Protein AF-A0A972YV24-F1 (afdb_monomer_lite)

Secondary structure (DSSP, 8-state):
---PPPHHHHHHHHHHHHHHHHHHHS--HHHHHHHHHHHHHHHHSGGGGG-HHHHHHHHHHHHHHHHHHTT-

Radius of gyration: 12.5 Å; chains: 1; bounding box: 36×20×30 Å

Sequence (72 aa):
MCLTASKEFTYMEKWLVMLLTTYKNNPSSGLAQTICFYLNKLLQHDDINFCGEKRCDYIAMQRFWHWHARRA

Foldseek 3Di:
DQPPDDPVLVVLVVVLVVLVVCCVVPPDLVSLVVNLVSLVVNLPDPSLVSDVVVNVVSVVSNVVSVVVSVVD

pLDDT: mean 90.61, std 10.61, range [42.09, 98.06]

Structure (mmCIF, N/CA/C/O backbone):
data_AF-A0A972YV24-F1
#
_entry.id   AF-A0A972YV24-F1
#
loop_
_atom_site.group_PDB
_atom_site.id
_atom_site.type_symbol
_atom_site.label_atom_id
_atom_site.label_alt_id
_atom_site.label_comp_id
_atom_site.label_asym_id
_atom_site.label_entity_id
_atom_site.label_seq_id
_atom_site.pdbx_PDB_ins_code
_atom_site.Cartn_x
_atom_site.Cartn_y
_atom_site.Cartn_z
_atom_site.occupancy
_atom_site.B_iso_or_equiv
_atom_site.auth_seq_id
_atom_site.auth_comp_id
_atom_site.auth_asym_id
_atom_site.auth_atom_id
_atom_site.pdbx_PDB_model_num
ATOM 1 N N . MET A 1 1 ? 18.254 -4.060 -13.360 1.00 42.09 1 MET A N 1
ATOM 2 C CA . MET A 1 1 ? 18.442 -2.604 -13.191 1.00 42.09 1 MET A CA 1
ATOM 3 C C . MET A 1 1 ? 17.381 -2.134 -12.219 1.00 42.09 1 MET A C 1
ATOM 5 O O . MET A 1 1 ? 16.210 -2.289 -12.535 1.00 42.09 1 MET A O 1
ATOM 9 N N . CYS A 1 2 ? 17.754 -1.644 -11.036 1.00 50.91 2 CYS A N 1
ATOM 10 C CA . CYS A 1 2 ? 16.787 -0.997 -10.151 1.00 50.91 2 CYS A CA 1
ATOM 11 C C . CYS A 1 2 ? 16.459 0.366 -10.758 1.00 50.91 2 CYS A C 1
ATOM 13 O O . CYS A 1 2 ? 17.180 1.335 -10.530 1.00 50.91 2 CYS A O 1
ATOM 15 N N . LEU A 1 3 ? 15.429 0.413 -11.603 1.00 63.62 3 LEU A N 1
ATOM 16 C CA . LEU A 1 3 ? 14.842 1.677 -12.016 1.00 63.62 3 LEU A CA 1
ATOM 17 C C . LEU A 1 3 ? 14.307 2.325 -10.741 1.00 63.62 3 LEU A C 1
ATOM 19 O O . LEU A 1 3 ? 13.478 1.751 -10.036 1.00 63.62 3 LEU A O 1
ATOM 23 N N . THR A 1 4 ? 14.880 3.467 -10.376 1.00 73.56 4 THR A N 1
ATOM 24 C CA . THR A 1 4 ? 14.394 4.252 -9.246 1.00 73.56 4 THR A CA 1
ATOM 25 C C . THR A 1 4 ? 12.941 4.607 -9.514 1.00 73.56 4 THR A C 1
ATOM 27 O O . THR A 1 4 ? 12.644 5.134 -10.587 1.00 73.56 4 THR A O 1
ATOM 30 N N . ALA A 1 5 ? 12.062 4.327 -8.552 1.00 83.25 5 ALA A N 1
ATOM 31 C CA . ALA A 1 5 ? 10.664 4.722 -8.642 1.00 83.25 5 ALA A CA 1
ATOM 32 C C . ALA A 1 5 ? 10.561 6.222 -8.945 1.00 83.25 5 ALA A C 1
ATOM 34 O O . ALA A 1 5 ? 11.351 7.033 -8.445 1.00 83.25 5 ALA A O 1
ATOM 35 N N . SER A 1 6 ? 9.585 6.594 -9.764 1.00 90.56 6 SER A N 1
ATOM 36 C CA . SER A 1 6 ? 9.282 7.986 -10.043 1.00 90.56 6 SER A CA 1
ATOM 37 C C . SER A 1 6 ? 8.979 8.735 -8.744 1.00 90.56 6 SER A C 1
ATOM 39 O O . SER A 1 6 ? 8.576 8.174 -7.713 1.00 90.56 6 SER A O 1
ATOM 41 N N . LYS A 1 7 ? 9.159 10.057 -8.793 1.00 92.25 7 LYS A N 1
ATOM 42 C CA . LYS A 1 7 ? 8.772 10.929 -7.679 1.00 92.25 7 LYS A CA 1
ATOM 43 C C . LYS A 1 7 ? 7.289 10.769 -7.360 1.00 92.25 7 LYS A C 1
ATOM 45 O O . LYS A 1 7 ? 6.934 10.751 -6.189 1.00 92.25 7 LYS A O 1
ATOM 50 N N . GLU A 1 8 ? 6.454 10.620 -8.386 1.00 92.12 8 GLU A N 1
ATOM 51 C CA . GLU A 1 8 ? 5.017 10.398 -8.247 1.00 92.12 8 GLU A CA 1
ATOM 52 C C . GLU A 1 8 ? 4.717 9.134 -7.440 1.00 92.12 8 GLU A C 1
ATOM 54 O O . GLU A 1 8 ? 4.064 9.225 -6.398 1.00 92.12 8 GLU A O 1
ATOM 59 N N . PHE A 1 9 ? 5.273 7.989 -7.843 1.00 91.75 9 PHE A N 1
ATOM 60 C CA . PHE A 1 9 ? 5.102 6.732 -7.116 1.00 91.75 9 PHE A CA 1
ATOM 61 C C . PHE A 1 9 ? 5.580 6.853 -5.663 1.00 91.75 9 PHE A C 1
ATOM 63 O O . PHE A 1 9 ? 4.864 6.505 -4.726 1.00 91.75 9 PHE A O 1
ATOM 70 N N . THR A 1 10 ? 6.750 7.462 -5.457 1.00 92.12 10 THR A N 1
ATOM 71 C CA . THR A 1 10 ? 7.310 7.700 -4.117 1.00 92.12 10 THR A CA 1
ATOM 72 C C . THR A 1 10 ? 6.403 8.595 -3.260 1.00 92.12 10 THR A C 1
ATOM 74 O O . THR A 1 10 ? 6.278 8.395 -2.050 1.00 92.12 10 THR A O 1
ATOM 77 N N . TYR A 1 11 ? 5.761 9.608 -3.850 1.00 94.25 11 TYR A N 1
ATOM 78 C CA . TYR A 1 11 ? 4.793 10.440 -3.137 1.00 94.25 11 TYR A CA 1
ATOM 79 C C . TYR A 1 11 ? 3.537 9.649 -2.779 1.00 94.25 11 TYR A C 1
ATOM 81 O O . TYR A 1 11 ? 3.068 9.771 -1.648 1.00 94.25 11 TYR A O 1
ATOM 89 N N . MET A 1 12 ? 3.023 8.810 -3.682 1.00 94.38 12 MET A N 1
ATOM 90 C CA . MET A 1 12 ? 1.890 7.927 -3.386 1.00 94.38 12 MET A CA 1
ATOM 91 C C . MET A 1 12 ? 2.201 6.969 -2.225 1.00 94.38 12 MET A C 1
ATOM 93 O O . MET A 1 12 ? 1.362 6.803 -1.340 1.00 94.38 12 MET A O 1
ATOM 97 N N . GLU A 1 13 ? 3.415 6.410 -2.158 1.00 94.19 13 GLU A N 1
ATOM 98 C CA . GLU A 1 13 ? 3.854 5.581 -1.024 1.00 94.19 13 GLU A CA 1
ATOM 99 C C . GLU A 1 13 ? 3.867 6.373 0.294 1.00 94.19 13 GLU A C 1
ATOM 101 O O . GLU A 1 13 ? 3.353 5.906 1.312 1.00 94.19 13 GLU A O 1
ATOM 106 N N . LYS A 1 14 ? 4.398 7.603 0.289 1.00 96.12 14 LYS A N 1
ATOM 107 C CA . LYS A 1 14 ? 4.395 8.477 1.478 1.00 96.12 14 LYS A CA 1
ATOM 108 C C . LYS A 1 14 ? 2.977 8.811 1.942 1.00 96.12 14 LYS A C 1
ATOM 110 O O . LYS A 1 14 ? 2.714 8.805 3.145 1.00 96.12 14 LYS A O 1
ATOM 115 N N . TRP A 1 15 ? 2.065 9.065 1.004 1.00 96.44 15 TRP A N 1
ATOM 116 C CA . TRP A 1 15 ? 0.650 9.276 1.305 1.00 96.44 15 TRP A CA 1
ATOM 117 C C . TRP A 1 15 ? 0.012 8.035 1.925 1.00 96.44 15 TRP A C 1
ATOM 119 O O . TRP A 1 15 ? -0.679 8.155 2.934 1.00 96.44 15 TRP A O 1
ATOM 129 N N . LEU A 1 16 ? 0.293 6.843 1.391 1.00 97.12 16 LEU A N 1
ATOM 130 C CA . LEU A 1 16 ? -0.188 5.590 1.969 1.00 97.12 16 LEU A CA 1
ATOM 131 C C . LEU A 1 16 ? 0.298 5.416 3.418 1.00 97.12 16 LEU A C 1
ATOM 133 O O . LEU A 1 16 ? -0.504 5.106 4.296 1.00 97.12 16 LEU A O 1
ATOM 137 N N . VAL A 1 17 ? 1.580 5.675 3.696 1.00 97.44 17 VAL A N 1
ATOM 138 C CA . VAL A 1 17 ? 2.139 5.605 5.060 1.00 97.44 17 VAL A CA 1
ATOM 139 C C . VAL A 1 17 ? 1.452 6.595 6.002 1.00 97.44 17 VAL A C 1
ATOM 141 O O . VAL A 1 17 ? 1.102 6.230 7.130 1.00 97.44 17 VAL A O 1
ATOM 144 N N . MET A 1 18 ? 1.215 7.829 5.547 1.00 98.06 18 MET A N 1
ATOM 145 C CA . MET A 1 18 ? 0.482 8.830 6.324 1.00 98.06 18 MET A CA 1
ATOM 146 C C . MET A 1 18 ? -0.934 8.340 6.647 1.00 98.06 18 MET A C 1
ATOM 148 O O . MET A 1 18 ? -1.315 8.340 7.813 1.00 98.06 18 MET A O 1
ATOM 152 N N . LEU A 1 19 ? -1.679 7.842 5.655 1.00 97.50 19 LEU A N 1
ATOM 153 C CA . LEU A 1 19 ? -3.041 7.332 5.840 1.00 97.50 19 LEU A CA 1
ATOM 154 C C . LEU A 1 19 ? -3.100 6.158 6.825 1.00 97.50 19 LEU A C 1
ATOM 156 O O . LEU A 1 19 ? -3.967 6.137 7.697 1.00 97.50 19 LEU A O 1
ATOM 160 N N . LEU A 1 20 ? -2.165 5.208 6.730 1.00 97.62 20 LEU A N 1
ATOM 161 C CA . LEU A 1 20 ? -2.070 4.078 7.662 1.00 97.62 20 LEU A CA 1
ATOM 162 C C . LEU A 1 20 ? -1.786 4.548 9.092 1.00 97.62 20 LEU A C 1
ATOM 164 O O . LEU A 1 20 ? -2.387 4.053 10.045 1.00 97.62 20 LEU A O 1
ATOM 168 N N . THR A 1 21 ? -0.901 5.534 9.239 1.00 98.00 21 THR A N 1
ATOM 169 C CA . THR A 1 21 ? -0.562 6.130 10.539 1.00 98.00 21 THR A CA 1
ATOM 170 C C . THR A 1 21 ? -1.761 6.862 11.134 1.00 98.00 21 THR A C 1
ATOM 172 O O . THR A 1 21 ? -2.068 6.699 12.314 1.00 98.00 21 THR A O 1
ATOM 175 N N . THR A 1 22 ? -2.482 7.627 10.314 1.00 97.56 22 THR A N 1
ATOM 176 C CA . THR A 1 22 ? -3.705 8.315 10.727 1.00 97.56 22 THR A CA 1
ATOM 177 C C . THR A 1 22 ? -4.781 7.317 11.137 1.00 97.56 22 THR A C 1
ATOM 179 O O . THR A 1 22 ? -5.367 7.480 12.204 1.00 97.56 22 THR A O 1
ATOM 182 N N . TYR A 1 23 ? -4.996 6.258 10.350 1.00 96.62 23 TYR A N 1
ATOM 183 C CA . TYR A 1 23 ? -5.972 5.216 10.661 1.00 96.62 23 TYR A CA 1
ATOM 184 C C . TYR A 1 23 ? -5.651 4.504 11.978 1.00 96.62 23 TYR A C 1
ATOM 186 O O . TYR A 1 23 ? -6.555 4.247 12.765 1.00 96.62 23 TYR A O 1
ATOM 194 N N . LYS A 1 24 ? -4.371 4.217 12.254 1.00 96.44 24 LYS A N 1
ATOM 195 C CA . LYS A 1 24 ? -3.947 3.591 13.516 1.00 96.44 24 LYS A CA 1
ATOM 196 C C . LYS A 1 24 ? -4.393 4.394 14.744 1.00 96.44 24 LYS A C 1
ATOM 198 O O . LYS A 1 24 ? -4.757 3.796 15.751 1.00 96.44 24 LYS A O 1
ATOM 203 N N . ASN A 1 25 ? -4.355 5.723 14.657 1.00 97.06 25 ASN A N 1
ATOM 204 C CA . ASN A 1 25 ? -4.710 6.612 15.765 1.00 97.06 25 ASN A CA 1
ATOM 205 C C . ASN A 1 25 ? -6.201 6.970 15.785 1.00 97.06 25 ASN A C 1
ATOM 207 O O . ASN A 1 25 ? -6.763 7.165 16.855 1.00 97.06 25 ASN A O 1
ATOM 211 N N . ASN A 1 26 ? -6.833 7.062 14.613 1.00 94.44 26 ASN A N 1
ATOM 212 C CA . ASN A 1 26 ? -8.233 7.445 14.452 1.00 94.44 26 ASN A CA 1
ATOM 213 C C . ASN A 1 26 ? -8.906 6.544 13.402 1.00 94.44 26 ASN A C 1
ATOM 215 O O . ASN A 1 26 ? -9.059 6.960 12.250 1.00 94.44 26 ASN A O 1
ATOM 219 N N . PRO A 1 27 ? -9.286 5.304 13.756 1.00 94.25 27 PRO A N 1
ATOM 220 C CA . PRO A 1 27 ? -9.910 4.387 12.812 1.00 94.25 27 PRO A CA 1
ATOM 221 C C . PRO A 1 27 ? -11.242 4.941 12.303 1.00 94.25 27 PRO A C 1
ATOM 223 O O . PRO A 1 27 ? -12.099 5.345 13.087 1.00 94.25 27 PRO A O 1
ATOM 226 N N . SER A 1 28 ? -11.442 4.934 10.986 1.00 94.19 28 SER A N 1
ATOM 227 C CA . SER A 1 28 ? -12.737 5.261 10.385 1.00 94.19 28 SER A CA 1
ATOM 228 C C . SER A 1 28 ? -12.950 4.508 9.078 1.00 94.19 28 SER A C 1
ATOM 230 O O . SER A 1 28 ? -11.997 4.211 8.349 1.00 94.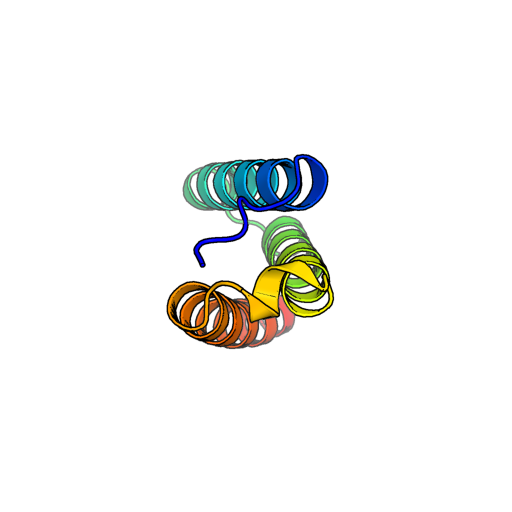19 28 SER A O 1
ATOM 232 N N . SER A 1 29 ? -14.211 4.217 8.759 1.00 92.56 29 SER A N 1
ATOM 233 C CA . SER A 1 29 ? -14.593 3.572 7.498 1.00 92.56 29 SER A CA 1
ATOM 234 C C . SER A 1 29 ? -14.176 4.414 6.286 1.00 92.56 29 SER A C 1
ATOM 236 O O . SER A 1 29 ? -13.627 3.880 5.323 1.00 92.56 29 SER A O 1
ATOM 238 N N . GLY A 1 30 ? -14.310 5.742 6.370 1.00 94.44 30 GLY A N 1
ATOM 239 C CA . GLY A 1 30 ? -13.838 6.672 5.340 1.00 94.44 30 GLY A CA 1
ATOM 240 C C . GLY A 1 30 ? -12.320 6.619 5.112 1.00 94.44 30 GLY A C 1
ATOM 241 O O . GLY A 1 30 ? -11.866 6.613 3.965 1.00 94.44 30 GLY A O 1
ATOM 242 N N . LEU A 1 31 ? -11.514 6.507 6.176 1.00 95.38 31 LEU A N 1
ATOM 243 C CA . LEU A 1 31 ? -10.064 6.325 6.036 1.00 95.38 31 LEU A CA 1
ATOM 244 C C . LEU A 1 31 ? -9.718 4.951 5.454 1.00 95.38 31 LEU A C 1
ATOM 246 O O . LEU A 1 31 ? -8.851 4.877 4.588 1.00 95.38 31 LEU A O 1
ATOM 250 N N . ALA A 1 32 ? -10.418 3.884 5.850 1.00 95.94 32 ALA A N 1
ATOM 251 C CA . ALA A 1 32 ? -10.229 2.556 5.263 1.00 95.94 32 ALA A CA 1
ATOM 252 C C . ALA A 1 32 ? -10.520 2.546 3.750 1.00 95.94 32 ALA A C 1
ATOM 254 O O . ALA A 1 32 ? -9.733 2.006 2.969 1.00 95.94 32 ALA A O 1
ATOM 255 N N . GLN A 1 33 ? -11.606 3.199 3.319 1.00 95.38 33 GLN A N 1
ATOM 256 C CA . GLN A 1 33 ? -11.935 3.382 1.900 1.00 95.38 33 GLN A CA 1
ATOM 257 C C . GLN A 1 33 ? -10.857 4.193 1.169 1.00 95.38 33 GLN A C 1
ATOM 259 O O . GLN A 1 33 ? -10.440 3.820 0.072 1.00 95.38 33 GLN A O 1
ATOM 264 N N . THR A 1 34 ? -10.354 5.258 1.797 1.00 96.44 34 THR A N 1
ATOM 265 C CA . THR A 1 34 ? -9.284 6.097 1.236 1.00 96.44 34 THR A CA 1
ATOM 266 C C . THR A 1 34 ? -7.977 5.314 1.074 1.00 96.44 34 THR A C 1
ATOM 268 O O . THR A 1 34 ? -7.329 5.407 0.032 1.00 96.44 34 THR 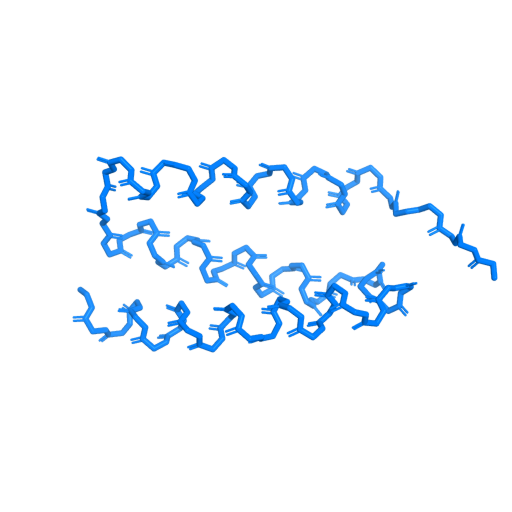A O 1
ATOM 271 N N . ILE A 1 35 ? -7.605 4.487 2.057 1.00 97.62 35 ILE A N 1
ATOM 272 C CA . ILE A 1 35 ? -6.440 3.594 1.972 1.00 97.62 35 ILE A CA 1
ATOM 273 C C . ILE A 1 35 ? -6.614 2.600 0.819 1.00 97.62 35 ILE A C 1
ATOM 275 O O . ILE A 1 35 ? -5.711 2.451 -0.006 1.00 97.62 35 ILE A O 1
ATOM 279 N N . CYS A 1 36 ? -7.784 1.962 0.714 1.00 96.25 36 CYS A N 1
ATOM 280 C CA . CYS A 1 36 ? -8.084 1.040 -0.381 1.00 96.25 36 CYS A CA 1
ATOM 281 C C . CYS A 1 36 ? -7.976 1.725 -1.755 1.00 96.25 36 CYS A C 1
ATOM 283 O O . CYS A 1 36 ? -7.416 1.155 -2.692 1.00 96.25 36 CYS A O 1
ATOM 285 N N . PHE A 1 37 ? -8.469 2.959 -1.878 1.00 94.94 37 PHE A N 1
ATOM 286 C CA . PHE A 1 37 ? -8.364 3.753 -3.101 1.00 94.94 37 PHE A CA 1
ATOM 287 C C . PHE A 1 37 ? -6.907 4.043 -3.495 1.00 94.94 37 PHE A C 1
ATOM 289 O O . PHE A 1 37 ? -6.540 3.865 -4.657 1.00 94.94 37 PHE A O 1
ATOM 296 N N . TYR A 1 38 ? -6.055 4.440 -2.545 1.00 96.19 38 TYR A N 1
ATOM 297 C CA . TYR A 1 38 ? -4.637 4.697 -2.824 1.00 96.19 38 TYR A CA 1
ATOM 298 C C . TYR A 1 38 ? -3.859 3.426 -3.177 1.00 96.19 38 TYR A C 1
ATOM 300 O O . TYR A 1 38 ? -3.009 3.463 -4.065 1.00 96.19 38 TYR A O 1
ATOM 308 N N . LEU A 1 39 ? -4.182 2.292 -2.549 1.00 96.88 39 LEU A N 1
ATOM 309 C CA . LEU A 1 39 ? -3.615 0.994 -2.925 1.00 96.88 39 LEU A CA 1
ATOM 310 C C . LEU A 1 39 ? -3.976 0.614 -4.367 1.00 96.88 39 LEU A C 1
ATOM 312 O O . LEU A 1 39 ? -3.107 0.151 -5.102 1.00 96.88 39 LEU A O 1
ATOM 316 N N . ASN A 1 40 ? -5.215 0.872 -4.805 1.00 95.62 40 ASN A N 1
ATOM 317 C CA . ASN A 1 40 ? -5.604 0.666 -6.204 1.00 95.62 40 ASN A CA 1
ATOM 318 C C . ASN A 1 40 ? -4.761 1.525 -7.155 1.00 95.62 40 ASN A C 1
ATOM 320 O O . ASN A 1 40 ? -4.295 1.012 -8.169 1.00 95.62 40 ASN A O 1
ATOM 324 N N . LYS A 1 41 ? -4.526 2.800 -6.814 1.00 94.94 41 LYS A N 1
ATOM 325 C CA . LYS A 1 41 ? -3.683 3.691 -7.625 1.00 94.94 41 LYS A CA 1
ATOM 326 C C . LYS A 1 41 ? -2.238 3.206 -7.719 1.00 94.94 41 LYS A C 1
ATOM 328 O O . LYS A 1 41 ? -1.704 3.143 -8.819 1.00 94.94 41 LYS A O 1
ATOM 333 N N . LEU A 1 42 ? -1.631 2.817 -6.597 1.00 94.50 42 LEU A N 1
ATOM 334 C CA . LEU A 1 42 ? -0.268 2.272 -6.575 1.00 94.50 42 LEU A CA 1
ATOM 335 C C . LEU A 1 42 ? -0.145 1.007 -7.432 1.00 94.50 42 LEU A C 1
ATOM 337 O O . LEU A 1 42 ? 0.825 0.855 -8.163 1.00 94.50 42 LEU A O 1
ATOM 341 N N . LEU A 1 43 ? -1.140 0.117 -7.376 1.00 94.88 43 LEU A N 1
ATOM 342 C CA . LEU A 1 43 ? -1.157 -1.127 -8.151 1.00 94.88 43 LEU A CA 1
ATOM 343 C C . LEU A 1 43 ? -1.409 -0.927 -9.653 1.00 94.88 43 LEU A C 1
ATOM 345 O O . LEU A 1 43 ? -1.106 -1.828 -10.433 1.00 94.88 43 LEU A O 1
ATOM 349 N N . GLN A 1 44 ? -1.975 0.214 -10.052 1.00 94.12 44 GLN A N 1
ATOM 350 C CA . GLN A 1 44 ? -2.197 0.595 -11.451 1.00 94.12 44 GLN A CA 1
ATOM 351 C C . GLN A 1 44 ? -1.047 1.422 -12.037 1.00 94.12 44 GLN A C 1
ATOM 353 O O . GLN A 1 44 ? -1.006 1.615 -13.247 1.00 94.12 44 GLN A O 1
ATOM 358 N N . HIS A 1 45 ? -0.134 1.920 -11.203 1.00 93.00 45 HIS A N 1
ATOM 359 C CA . HIS A 1 45 ? 0.983 2.746 -11.642 1.00 93.00 45 HIS A CA 1
ATOM 3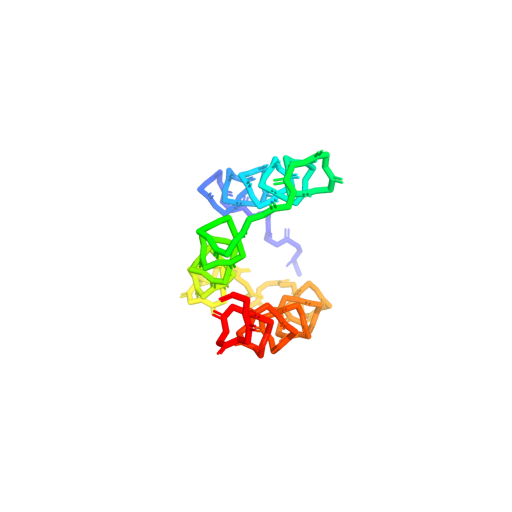60 C C . HIS A 1 45 ? 2.089 1.882 -12.260 1.00 93.00 45 HIS A C 1
ATOM 362 O O . HIS A 1 45 ? 2.501 0.895 -11.656 1.00 93.00 45 HIS A O 1
ATOM 368 N N . ASP A 1 46 ? 2.627 2.278 -13.415 1.00 89.50 46 ASP A N 1
ATOM 369 C CA . ASP A 1 46 ? 3.592 1.472 -14.184 1.00 89.50 46 ASP A CA 1
ATOM 370 C C . ASP A 1 46 ? 4.825 1.053 -13.369 1.00 89.50 46 ASP A C 1
ATOM 372 O O . ASP A 1 46 ? 5.278 -0.093 -13.461 1.00 89.50 46 ASP A O 1
ATOM 376 N N . ASP A 1 47 ? 5.304 1.951 -12.502 1.00 90.19 47 ASP A N 1
ATOM 377 C CA . ASP A 1 47 ? 6.437 1.703 -11.606 1.00 90.19 47 ASP A CA 1
ATOM 378 C C . ASP A 1 47 ? 6.292 0.495 -10.676 1.00 90.19 47 ASP A C 1
ATOM 380 O O . ASP A 1 47 ? 7.301 -0.057 -10.228 1.00 90.19 47 ASP A O 1
ATOM 384 N N . ILE A 1 48 ? 5.065 0.038 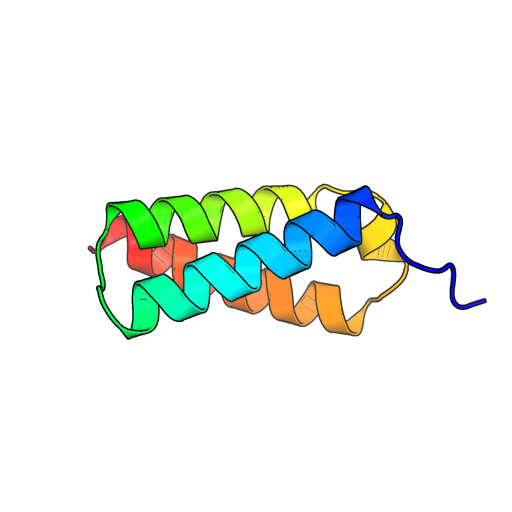-10.401 1.00 89.56 48 ILE A N 1
ATOM 385 C CA . ILE A 1 48 ? 4.840 -1.133 -9.547 1.00 89.56 48 ILE A CA 1
ATOM 386 C C . ILE A 1 48 ? 5.480 -2.399 -10.124 1.00 89.56 48 ILE A C 1
ATOM 388 O O . ILE A 1 48 ? 5.835 -3.323 -9.392 1.00 89.56 48 ILE A O 1
ATOM 392 N N . ASN A 1 49 ? 5.663 -2.438 -11.444 1.00 85.62 49 ASN A N 1
ATOM 393 C CA . ASN A 1 49 ? 6.253 -3.574 -12.138 1.00 85.62 49 ASN A CA 1
ATOM 394 C C . ASN A 1 49 ? 7.775 -3.653 -11.945 1.00 85.62 49 ASN A C 1
ATOM 396 O O . ASN A 1 49 ? 8.360 -4.708 -12.183 1.00 85.62 49 ASN A O 1
ATOM 400 N N . PHE A 1 50 ? 8.419 -2.581 -11.471 1.00 83.31 50 PHE A N 1
ATOM 401 C CA . PHE A 1 50 ? 9.858 -2.570 -11.198 1.00 83.31 50 PHE A CA 1
ATOM 402 C C . PHE A 1 50 ? 10.220 -3.173 -9.832 1.00 83.31 50 PHE A C 1
ATOM 404 O O . PHE A 1 50 ? 11.394 -3.449 -9.587 1.00 83.31 50 PHE A O 1
ATOM 411 N N . CYS A 1 51 ? 9.238 -3.414 -8.951 1.00 74.94 51 CYS A N 1
ATOM 412 C CA . CYS A 1 51 ? 9.459 -4.004 -7.629 1.00 74.94 51 CYS A CA 1
ATOM 413 C C . CYS A 1 51 ? 8.392 -5.062 -7.290 1.00 74.94 51 CYS A C 1
ATOM 415 O O . CYS A 1 51 ? 7.344 -4.764 -6.714 1.00 74.94 51 CYS A O 1
ATOM 417 N N . GLY A 1 52 ? 8.676 -6.323 -7.638 1.00 77.56 52 GLY A N 1
ATOM 418 C CA . GLY A 1 52 ? 7.740 -7.442 -7.468 1.00 77.56 52 GLY A CA 1
ATOM 419 C C . GLY A 1 52 ? 7.334 -7.725 -6.016 1.00 77.56 52 GLY A C 1
ATOM 420 O O . GLY A 1 52 ? 6.171 -8.025 -5.766 1.00 77.56 52 GLY A O 1
ATOM 421 N N . GLU A 1 53 ? 8.251 -7.577 -5.056 1.00 84.31 53 GLU A N 1
ATOM 422 C CA . GLU A 1 53 ? 7.9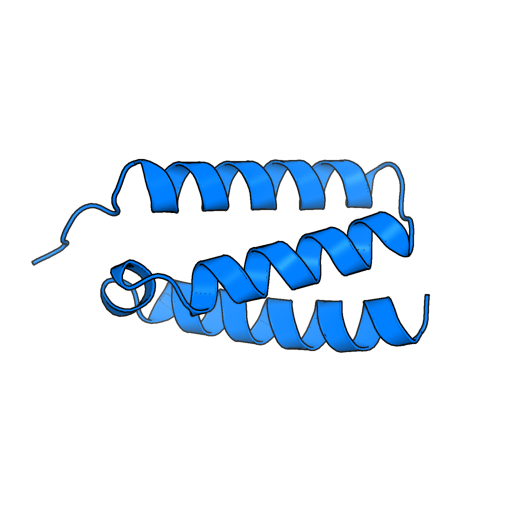57 -7.779 -3.627 1.00 84.31 53 GLU A CA 1
ATOM 423 C C . GLU A 1 53 ? 6.938 -6.753 -3.113 1.00 84.31 53 GLU A C 1
ATOM 425 O O . GLU A 1 53 ? 5.881 -7.133 -2.610 1.00 84.31 53 GLU A O 1
ATOM 430 N N . LYS A 1 54 ? 7.175 -5.457 -3.369 1.00 86.38 54 LYS A N 1
ATOM 431 C CA . LYS A 1 54 ? 6.230 -4.383 -3.013 1.00 86.38 54 LYS A CA 1
ATOM 432 C C . LYS A 1 54 ? 4.856 -4.584 -3.643 1.00 86.38 54 LYS A C 1
ATOM 434 O O . LYS A 1 54 ? 3.837 -4.307 -3.016 1.00 86.38 54 LYS A O 1
ATOM 439 N N . ARG A 1 55 ? 4.809 -5.083 -4.882 1.00 91.88 55 ARG A N 1
ATOM 440 C CA . ARG A 1 55 ? 3.544 -5.399 -5.552 1.00 91.88 55 ARG A CA 1
ATOM 441 C C . ARG A 1 55 ? 2.752 -6.455 -4.788 1.00 91.88 55 ARG A C 1
ATOM 443 O O . ARG A 1 55 ? 1.551 -6.276 -4.594 1.00 91.88 55 ARG A O 1
ATOM 450 N N . CYS A 1 56 ? 3.400 -7.533 -4.352 1.00 92.88 56 CYS A N 1
ATOM 451 C CA . CYS A 1 56 ? 2.753 -8.572 -3.552 1.00 92.88 56 CYS A CA 1
ATOM 452 C C . CYS A 1 56 ? 2.211 -8.008 -2.233 1.00 92.88 56 CYS A C 1
ATOM 454 O O . CYS A 1 56 ? 1.049 -8.265 -1.902 1.00 92.88 56 CYS A O 1
ATOM 456 N N . ASP A 1 57 ? 2.998 -7.180 -1.542 1.00 94.00 57 ASP A N 1
ATOM 457 C CA . ASP A 1 57 ? 2.580 -6.530 -0.296 1.00 94.00 57 ASP A CA 1
ATOM 458 C C . ASP A 1 57 ? 1.352 -5.638 -0.512 1.00 94.00 57 ASP A C 1
ATOM 460 O O . ASP A 1 57 ? 0.359 -5.745 0.211 1.00 94.00 57 ASP A O 1
ATOM 464 N N . TYR A 1 58 ? 1.352 -4.810 -1.560 1.00 95.69 58 TYR A N 1
ATOM 465 C CA . TYR A 1 58 ? 0.217 -3.938 -1.868 1.00 95.69 58 TYR A CA 1
ATOM 466 C C . TYR A 1 58 ? -1.030 -4.704 -2.294 1.00 95.69 58 TYR A C 1
ATOM 468 O O . TYR A 1 58 ? -2.129 -4.291 -1.930 1.00 95.69 58 TYR A O 1
ATOM 476 N N . ILE A 1 59 ? -0.902 -5.838 -2.989 1.00 95.81 59 ILE A N 1
ATOM 477 C CA . ILE A 1 59 ? -2.046 -6.716 -3.286 1.00 95.81 59 ILE A CA 1
ATOM 478 C C . ILE A 1 59 ? -2.624 -7.297 -1.991 1.00 95.81 59 ILE A C 1
ATOM 480 O O . ILE A 1 59 ? -3.845 -7.311 -1.809 1.00 95.81 59 ILE A O 1
ATOM 484 N N . ALA A 1 60 ? -1.773 -7.775 -1.080 1.00 96.56 60 ALA A N 1
ATOM 485 C CA . ALA A 1 60 ? -2.223 -8.310 0.202 1.00 96.56 60 ALA A CA 1
ATOM 486 C C . ALA A 1 60 ? -2.944 -7.234 1.030 1.00 96.56 60 ALA A C 1
ATOM 488 O O . ALA A 1 60 ? -4.056 -7.462 1.516 1.00 96.56 60 ALA A O 1
ATOM 489 N N . MET A 1 61 ? -2.366 -6.032 1.104 1.00 97.06 61 MET A N 1
ATOM 490 C CA . MET A 1 61 ? -2.984 -4.878 1.754 1.00 97.06 61 MET A CA 1
ATOM 491 C C . MET A 1 61 ? -4.310 -4.504 1.090 1.00 97.06 61 MET A C 1
ATOM 493 O O . MET A 1 61 ? -5.303 -4.322 1.787 1.00 97.06 61 MET A O 1
ATOM 497 N N . GLN A 1 62 ? -4.365 -4.426 -0.243 1.00 97.00 62 GLN A N 1
ATOM 498 C CA . GLN A 1 62 ? -5.579 -4.078 -0.986 1.00 97.00 62 GLN A CA 1
ATOM 499 C C . GLN A 1 62 ? -6.722 -5.034 -0.639 1.00 97.00 62 GLN A C 1
ATOM 501 O O . GLN A 1 62 ? -7.826 -4.585 -0.348 1.00 97.00 62 GLN A O 1
ATOM 506 N N . ARG A 1 63 ? -6.462 -6.347 -0.605 1.00 96.31 63 ARG A N 1
ATOM 507 C CA . ARG A 1 63 ? -7.472 -7.350 -0.231 1.00 96.31 63 ARG A CA 1
ATOM 508 C C . ARG A 1 63 ? -8.001 -7.131 1.183 1.00 96.31 63 ARG A C 1
ATOM 510 O O . ARG A 1 63 ? -9.215 -7.162 1.381 1.00 96.31 63 ARG A O 1
ATOM 517 N N . PHE A 1 64 ? -7.105 -6.885 2.139 1.00 96.00 64 PHE A N 1
ATOM 518 C CA . PHE A 1 64 ? -7.480 -6.591 3.521 1.00 96.00 64 PHE A CA 1
ATOM 519 C C . PHE A 1 64 ? -8.347 -5.331 3.608 1.00 96.00 64 PHE A C 1
ATOM 521 O O . PHE A 1 64 ? -9.458 -5.384 4.131 1.00 96.00 64 PHE A O 1
ATOM 528 N N . TRP A 1 65 ? -7.879 -4.214 3.047 1.00 96.44 65 TRP A N 1
ATOM 529 C CA . TRP A 1 65 ? -8.570 -2.928 3.141 1.00 96.44 65 TRP A CA 1
ATOM 530 C C . TRP A 1 65 ? -9.889 -2.909 2.377 1.00 96.44 65 TRP A C 1
ATOM 532 O O . TRP A 1 65 ? -10.841 -2.291 2.838 1.00 96.44 65 TRP A O 1
ATOM 542 N N . HIS A 1 66 ? -9.988 -3.631 1.263 1.00 94.25 66 HIS A N 1
ATOM 543 C CA . HIS A 1 66 ? -11.233 -3.776 0.511 1.00 94.25 66 HIS A CA 1
ATOM 544 C C . HIS A 1 66 ? -12.285 -4.575 1.281 1.00 94.25 66 HIS A C 1
ATOM 546 O O . HIS A 1 66 ? -13.458 -4.206 1.308 1.00 94.25 66 HIS A O 1
ATOM 552 N N . TRP A 1 67 ? -11.876 -5.668 1.931 1.00 94.25 67 TRP A N 1
ATOM 553 C CA . TRP A 1 67 ? -12.756 -6.428 2.819 1.00 94.25 67 TRP A CA 1
ATOM 554 C C . TRP A 1 67 ? -13.178 -5.595 4.033 1.00 94.25 67 TRP A C 1
ATOM 556 O O . TRP A 1 67 ? -14.358 -5.572 4.382 1.00 94.25 67 TRP A O 1
ATOM 566 N N . HIS A 1 68 ? -12.229 -4.874 4.632 1.00 91.44 68 HIS A N 1
ATOM 567 C CA . HIS A 1 68 ? -12.451 -4.074 5.832 1.00 91.44 68 HIS A CA 1
ATOM 568 C C . HIS A 1 68 ? -13.371 -2.879 5.563 1.00 91.44 68 HIS A C 1
ATOM 570 O O . HIS A 1 68 ? -14.348 -2.674 6.274 1.00 91.44 68 HIS A O 1
ATOM 576 N N . ALA A 1 69 ? -13.142 -2.150 4.470 1.00 89.12 69 ALA A N 1
ATOM 577 C CA . ALA A 1 69 ? -13.946 -0.995 4.070 1.00 89.12 69 ALA A CA 1
ATOM 578 C C . ALA A 1 69 ? -15.403 -1.338 3.712 1.00 89.12 69 ALA A C 1
ATOM 580 O O . ALA A 1 69 ? -16.262 -0.464 3.765 1.00 89.12 69 ALA A O 1
ATOM 581 N N . ARG A 1 70 ? -15.691 -2.594 3.343 1.00 86.00 70 ARG A N 1
ATOM 582 C CA . ARG A 1 70 ? -17.059 -3.085 3.095 1.00 86.00 70 ARG A CA 1
ATOM 583 C C . ARG A 1 70 ? -17.806 -3.483 4.371 1.00 86.00 70 ARG A C 1
ATOM 585 O O . ARG A 1 70 ? -19.008 -3.720 4.301 1.00 86.00 70 ARG A O 1
ATOM 592 N N . ARG A 1 71 ? -17.099 -3.637 5.494 1.00 75.69 71 ARG A N 1
ATOM 593 C CA . ARG A 1 71 ? -17.646 -4.091 6.785 1.00 75.69 71 ARG A CA 1
ATOM 594 C C . ARG A 1 71 ? -17.635 -3.017 7.877 1.00 75.69 71 ARG A C 1
ATOM 596 O O . ARG A 1 71 ? -18.215 -3.263 8.930 1.00 75.69 71 ARG A O 1
ATOM 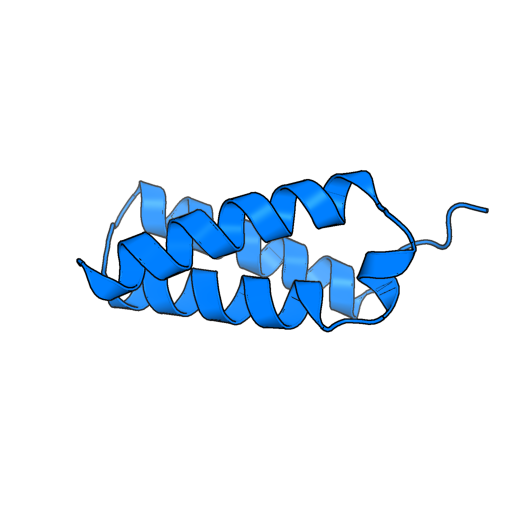603 N N . ALA A 1 72 ? -16.943 -1.902 7.645 1.00 59.28 72 ALA A N 1
ATOM 604 C CA . ALA A 1 72 ? -16.768 -0.792 8.581 1.00 59.28 72 ALA A CA 1
ATOM 605 C C . ALA A 1 72 ? -17.866 0.271 8.463 1.00 59.28 72 ALA A C 1
ATOM 607 O O . ALA A 1 72 ? -18.407 0.445 7.349 1.00 59.28 72 ALA A O 1
#